Protein AF-A0A1X7N9J2-F1 (afdb_monomer_lite)

Organism: NCBI:txid523843

Secondary structure (DSSP, 8-state):
------------EEETTEEE---HHHHHHHHHHHHHHHHTSTT--TT-S--------

Structure (mmCIF, N/CA/C/O backbone):
data_AF-A0A1X7N9J2-F1
#
_entry.id   AF-A0A1X7N9J2-F1
#
loop_
_atom_site.group_PDB
_atom_site.id
_atom_site.type_symbol
_atom_site.label_atom_id
_atom_site.label_alt_id
_atom_site.label_comp_id
_atom_site.label_asym_id
_atom_site.label_entity_id
_atom_site.label_seq_id
_atom_site.pdbx_PDB_ins_code
_atom_site.Cartn_x
_atom_site.Cartn_y
_atom_site.Cartn_z
_atom_site.occupancy
_atom_site.B_iso_or_equiv
_atom_site.auth_seq_id
_atom_site.auth_comp_id
_atom_site.auth_asym_id
_atom_si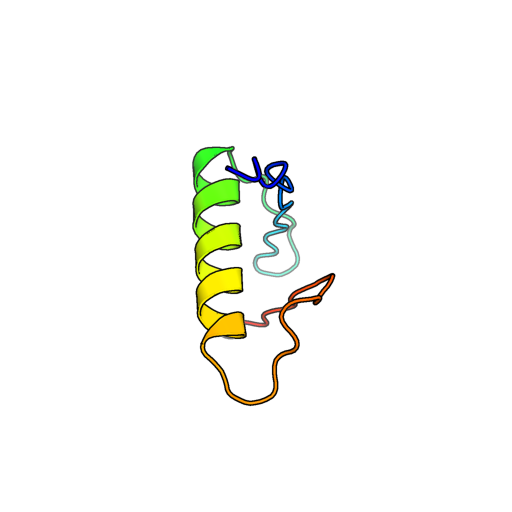te.auth_atom_id
_atom_site.pdbx_PDB_model_num
ATOM 1 N N . MET A 1 1 ? 23.726 12.819 -10.072 1.00 38.62 1 MET A N 1
ATOM 2 C CA . MET A 1 1 ? 22.692 12.452 -9.079 1.00 38.62 1 MET A CA 1
ATOM 3 C C . MET A 1 1 ? 21.324 12.610 -9.730 1.00 38.62 1 MET A C 1
ATOM 5 O O . MET A 1 1 ? 20.849 13.73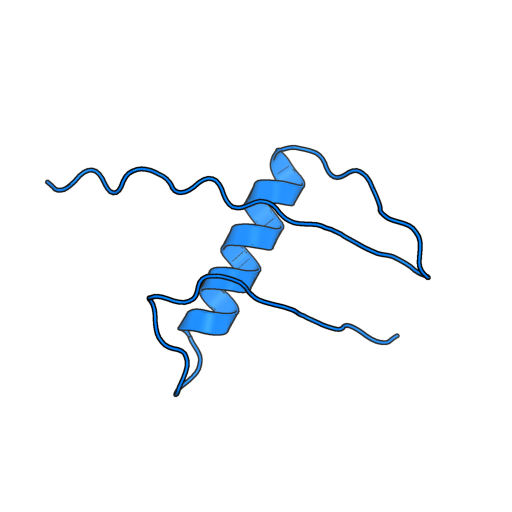1 -9.862 1.00 38.62 1 MET A O 1
ATOM 9 N N . HIS A 1 2 ? 20.716 11.526 -10.218 1.00 38.38 2 HIS A N 1
ATOM 10 C CA . HIS A 1 2 ? 19.350 11.591 -10.740 1.00 38.38 2 HIS A CA 1
ATOM 11 C C . HIS A 1 2 ? 18.391 11.813 -9.567 1.00 38.38 2 HIS A C 1
ATOM 13 O O . HIS A 1 2 ? 18.161 10.907 -8.769 1.00 38.38 2 HIS A O 1
ATOM 19 N N . LYS A 1 3 ? 17.841 13.026 -9.443 1.00 44.22 3 LYS A N 1
ATOM 20 C CA . LYS A 1 3 ? 16.628 13.249 -8.652 1.00 44.22 3 LYS A CA 1
ATOM 21 C C . LYS A 1 3 ? 15.522 12.426 -9.317 1.00 44.22 3 LYS A C 1
ATOM 23 O O . LYS A 1 3 ? 14.938 12.881 -10.296 1.00 44.22 3 LYS A O 1
ATOM 28 N N . LYS A 1 4 ? 15.262 11.208 -8.826 1.00 50.09 4 LYS A N 1
ATOM 29 C CA . LYS A 1 4 ? 13.995 10.514 -9.096 1.00 50.09 4 LYS A CA 1
ATOM 30 C C . LYS A 1 4 ? 12.902 11.489 -8.663 1.00 50.09 4 LYS A C 1
ATOM 32 O O . LYS A 1 4 ? 12.821 11.820 -7.480 1.00 50.09 4 LYS A O 1
ATOM 37 N N . GLY A 1 5 ? 12.125 12.004 -9.616 1.00 46.25 5 GLY A N 1
ATOM 38 C CA . GLY A 1 5 ? 10.897 12.719 -9.294 1.00 46.25 5 GLY A CA 1
ATOM 39 C C . GLY A 1 5 ? 10.091 11.812 -8.376 1.00 46.25 5 GLY A C 1
ATOM 40 O O . GLY A 1 5 ? 9.859 10.652 -8.707 1.00 46.25 5 GLY A O 1
ATOM 41 N N . SER A 1 6 ? 9.780 12.282 -7.172 1.00 55.84 6 SER A N 1
ATOM 42 C CA . SER A 1 6 ? 9.002 11.507 -6.215 1.00 55.84 6 SER A CA 1
ATOM 43 C C . SER A 1 6 ? 7.617 11.281 -6.812 1.00 55.84 6 SER A C 1
ATOM 45 O O . SER A 1 6 ? 6.779 12.183 -6.781 1.00 55.84 6 SER A O 1
ATOM 47 N N . VAL A 1 7 ? 7.386 10.105 -7.393 1.00 63.41 7 VAL A N 1
ATOM 48 C CA . VAL A 1 7 ? 6.052 9.690 -7.821 1.00 63.41 7 VAL A CA 1
ATOM 49 C C . VAL A 1 7 ? 5.191 9.665 -6.561 1.00 63.41 7 VAL A C 1
ATOM 51 O O . VAL A 1 7 ? 5.474 8.925 -5.616 1.00 63.41 7 VAL A O 1
ATOM 54 N N . LYS A 1 8 ? 4.192 10.550 -6.495 1.00 77.44 8 LYS A N 1
ATOM 55 C CA . LYS A 1 8 ? 3.259 10.605 -5.368 1.00 77.44 8 LYS A CA 1
ATOM 56 C C . LYS A 1 8 ? 2.265 9.459 -5.548 1.00 77.44 8 LYS A C 1
ATOM 58 O O . LYS A 1 8 ? 1.337 9.572 -6.340 1.00 77.44 8 LYS A O 1
ATOM 63 N N . MET A 1 9 ? 2.503 8.352 -4.849 1.00 89.69 9 MET A N 1
ATOM 64 C CA . MET A 1 9 ? 1.574 7.222 -4.796 1.00 89.69 9 MET A CA 1
ATOM 65 C C . MET A 1 9 ? 0.265 7.666 -4.135 1.00 89.69 9 MET A C 1
ATOM 67 O O . MET A 1 9 ? 0.289 8.437 -3.171 1.00 89.69 9 MET A O 1
ATOM 71 N N . LYS A 1 10 ? -0.861 7.185 -4.662 1.00 93.81 10 LYS A N 1
ATOM 72 C CA . LYS A 1 10 ? -2.194 7.393 -4.096 1.00 93.81 10 LYS A CA 1
ATOM 73 C C . LYS A 1 10 ? -2.732 6.040 -3.656 1.00 93.81 10 LYS A C 1
ATOM 75 O O . LYS A 1 10 ? -2.883 5.145 -4.476 1.00 93.81 10 LYS A O 1
ATOM 80 N N . VAL A 1 11 ? -3.009 5.918 -2.370 1.00 95.50 11 VAL A N 1
ATOM 81 C CA . VAL A 1 11 ? -3.582 4.735 -1.739 1.00 95.50 11 VAL A CA 1
ATOM 82 C C . VAL A 1 11 ? -5.071 4.975 -1.520 1.00 95.50 11 VAL A C 1
ATOM 84 O O . VAL A 1 11 ? -5.482 6.061 -1.098 1.00 95.50 11 VAL A O 1
ATOM 87 N N . GLN A 1 12 ? -5.865 3.955 -1.827 1.00 96.12 12 GLN A N 1
ATOM 88 C CA . GLN A 1 12 ? -7.272 3.853 -1.460 1.00 96.12 12 GLN A CA 1
ATOM 89 C C . GLN A 1 12 ? -7.403 2.719 -0.449 1.00 96.12 12 GLN A C 1
ATOM 91 O O . GLN A 1 12 ? -6.835 1.648 -0.651 1.00 96.12 12 GLN A O 1
ATOM 96 N N . LEU A 1 13 ? -8.111 2.971 0.649 1.00 95.75 13 LEU A N 1
ATOM 97 C CA . LEU A 1 13 ? -8.363 1.976 1.681 1.00 95.75 13 LEU A CA 1
ATOM 98 C C . LEU A 1 13 ? -9.864 1.726 1.729 1.00 95.75 13 LEU A C 1
ATOM 100 O O . LEU A 1 13 ? -10.614 2.616 2.109 1.00 95.75 13 LEU A O 1
ATOM 104 N N . ASN A 1 14 ? -10.284 0.518 1.365 1.00 95.94 14 ASN A N 1
ATOM 105 C CA . ASN A 1 14 ? -11.665 0.087 1.532 1.00 95.94 14 ASN A CA 1
ATOM 106 C C . ASN A 1 14 ? -11.753 -0.873 2.720 1.00 95.94 14 ASN A C 1
ATOM 108 O O . ASN A 1 14 ? -11.023 -1.864 2.760 1.00 95.94 14 ASN A O 1
ATOM 112 N N . VAL A 1 15 ? -12.640 -0.587 3.671 1.00 95.25 15 VAL A N 1
ATOM 113 C CA . VAL A 1 15 ? -12.933 -1.453 4.821 1.00 95.25 15 VAL A CA 1
ATOM 114 C C . VAL A 1 15 ? -14.417 -1.776 4.779 1.00 95.25 15 VAL A C 1
ATOM 116 O O . VAL A 1 15 ? -15.235 -0.866 4.761 1.00 95.25 15 VAL A O 1
ATOM 119 N N . ASP A 1 16 ? -14.760 -3.062 4.690 1.00 95.69 16 ASP A N 1
ATOM 120 C CA . ASP A 1 16 ? -16.150 -3.539 4.622 1.00 95.69 16 ASP A CA 1
ATOM 121 C C . ASP A 1 16 ? -17.000 -2.860 3.523 1.00 95.69 16 ASP A C 1
ATOM 123 O O . ASP A 1 16 ? -18.207 -2.683 3.650 1.00 95.69 16 ASP A O 1
ATOM 127 N N . GLY A 1 17 ? -16.356 -2.498 2.406 1.00 94.56 17 GLY A N 1
ATOM 128 C CA . GLY A 1 17 ? -16.989 -1.824 1.268 1.00 94.56 17 GLY A CA 1
ATOM 129 C C . GLY A 1 17 ? -17.041 -0.296 1.372 1.00 94.56 17 GLY A C 1
ATOM 130 O O . GLY A 1 17 ? -17.451 0.355 0.412 1.00 94.56 17 GLY A O 1
ATOM 131 N N . GLU A 1 18 ? -16.585 0.288 2.480 1.00 96.62 18 GLU A N 1
ATOM 132 C CA . GLU A 1 18 ? -16.512 1.736 2.669 1.00 96.62 18 GLU A CA 1
ATOM 133 C C . GLU A 1 18 ? -15.118 2.275 2.334 1.00 96.62 18 GLU A C 1
ATOM 135 O O . GLU A 1 18 ? -14.110 1.802 2.862 1.00 96.62 18 GLU A O 1
ATOM 140 N N . ASN A 1 19 ? -15.057 3.298 1.476 1.00 96.00 19 ASN A N 1
ATOM 141 C CA . ASN A 1 19 ? -13.810 3.990 1.160 1.00 96.00 19 ASN A CA 1
ATOM 142 C C . ASN A 1 19 ? -13.438 4.944 2.302 1.00 96.00 19 ASN A C 1
ATOM 144 O O . ASN A 1 19 ? -14.094 5.965 2.515 1.00 96.00 19 ASN A O 1
ATOM 148 N N . ILE A 1 20 ? -12.363 4.616 3.008 1.00 97.31 20 ILE A N 1
ATOM 149 C CA . ILE A 1 20 ? -11.877 5.356 4.164 1.00 97.31 20 ILE A CA 1
ATOM 150 C C . ILE A 1 20 ? -10.932 6.461 3.700 1.00 97.31 20 ILE A C 1
ATOM 152 O O . ILE A 1 20 ? -9.913 6.211 3.047 1.00 97.31 20 ILE A O 1
ATOM 156 N N . GLU A 1 21 ? -11.237 7.702 4.079 1.00 96.38 21 GLU A N 1
ATOM 157 C CA . GLU A 1 21 ? -10.308 8.808 3.881 1.00 96.38 21 GLU A CA 1
ATOM 158 C C . GLU A 1 21 ? -9.078 8.614 4.774 1.00 96.38 21 GLU A C 1
ATOM 160 O O . GLU A 1 21 ? -9.165 8.540 6.000 1.00 96.38 21 GLU A O 1
ATOM 165 N N . ILE A 1 22 ? -7.908 8.531 4.146 1.00 95.50 22 ILE A N 1
ATOM 166 C CA . ILE A 1 22 ? -6.635 8.354 4.838 1.00 95.50 22 ILE A CA 1
ATOM 167 C C . ILE A 1 22 ? -5.765 9.598 4.686 1.00 95.50 22 ILE A C 1
ATOM 169 O O . ILE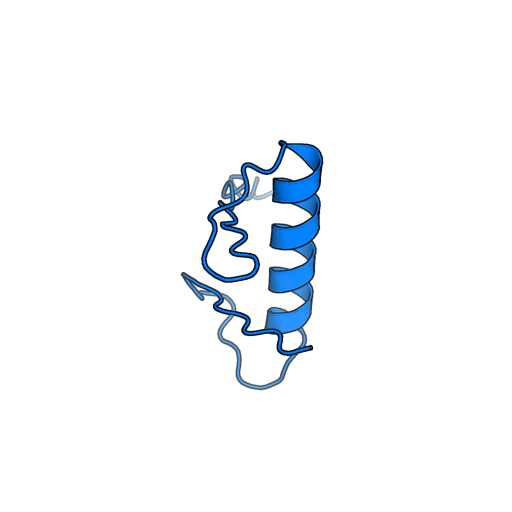 A 1 22 ? -5.624 10.167 3.602 1.00 95.50 22 ILE A O 1
ATOM 173 N N . ASN A 1 23 ? -5.147 10.003 5.794 1.00 96.00 23 ASN A N 1
ATOM 174 C CA . ASN A 1 23 ? -4.302 11.191 5.841 1.00 96.00 23 ASN A CA 1
ATOM 175 C C . ASN A 1 23 ? -2.950 10.991 5.125 1.00 96.00 23 ASN A C 1
ATOM 177 O O . ASN A 1 23 ? -2.541 9.877 4.789 1.00 96.00 23 ASN A O 1
ATOM 181 N N . ASP A 1 24 ? -2.211 12.090 4.955 1.00 95.38 24 ASP A N 1
ATOM 182 C CA . ASP A 1 24 ? -0.909 12.120 4.277 1.00 95.38 24 ASP A CA 1
ATOM 183 C C . ASP A 1 24 ? 0.143 11.176 4.875 1.00 95.38 24 ASP A C 1
ATOM 185 O O . ASP A 1 24 ? 1.014 10.678 4.153 1.00 95.38 24 ASP A O 1
ATOM 189 N N . PHE A 1 25 ? 0.107 10.950 6.190 1.00 95.75 25 PHE A N 1
ATOM 190 C CA . PHE A 1 25 ? 1.018 10.013 6.840 1.00 95.75 25 PHE A CA 1
ATOM 191 C C . PHE A 1 25 ? 0.692 8.576 6.419 1.00 95.75 25 PHE A C 1
ATOM 193 O O . PHE A 1 25 ? 1.579 7.866 5.942 1.00 95.75 25 PHE A O 1
ATOM 200 N N . VAL A 1 26 ? -0.579 8.177 6.513 1.00 96.12 26 VAL A N 1
ATOM 201 C CA . VAL A 1 26 ? -1.040 6.824 6.168 1.00 96.12 26 VAL A CA 1
ATOM 202 C C . VAL A 1 26 ? -0.877 6.544 4.670 1.00 96.12 26 VAL A C 1
ATOM 204 O O . VAL A 1 26 ? -0.379 5.480 4.312 1.00 96.12 26 VAL A O 1
ATOM 207 N N . GLN A 1 27 ? -1.176 7.517 3.800 1.00 95.94 27 GLN A N 1
ATOM 208 C CA . GLN A 1 27 ? -0.906 7.463 2.353 1.00 95.94 27 GLN A CA 1
ATOM 209 C C . GLN A 1 27 ? 0.551 7.075 2.058 1.00 95.94 27 GLN A C 1
ATOM 211 O O . GLN A 1 27 ? 0.831 6.131 1.317 1.00 95.94 27 GLN A O 1
ATOM 216 N N . LYS A 1 28 ? 1.501 7.797 2.670 1.00 95.12 28 LYS A N 1
ATOM 217 C CA . LYS A 1 28 ? 2.938 7.559 2.476 1.00 95.12 28 LYS A CA 1
ATOM 218 C C . LYS A 1 28 ? 3.378 6.227 3.066 1.00 95.12 28 LYS A C 1
ATOM 220 O O . LYS A 1 28 ? 4.203 5.556 2.453 1.00 95.12 28 LYS A O 1
ATOM 225 N N . PHE A 1 29 ? 2.881 5.880 4.251 1.00 96.06 29 PHE A N 1
ATOM 226 C CA . PHE A 1 29 ? 3.257 4.651 4.937 1.00 96.06 29 PHE A CA 1
ATOM 227 C C . PHE A 1 29 ? 2.790 3.417 4.161 1.00 96.06 29 PHE A C 1
ATOM 229 O O . PHE A 1 29 ? 3.621 2.592 3.791 1.00 96.06 29 PHE A O 1
ATOM 236 N N . LEU A 1 30 ? 1.494 3.317 3.853 1.00 95.56 30 LEU A N 1
ATOM 237 C CA . LEU A 1 30 ? 0.940 2.168 3.135 1.00 95.56 30 LEU A CA 1
ATOM 238 C C . LEU A 1 30 ? 1.506 2.059 1.720 1.00 95.56 30 LEU A C 1
ATOM 240 O O . LEU A 1 30 ? 1.927 0.976 1.331 1.00 95.56 30 LEU A O 1
ATOM 244 N N . GLY A 1 31 ? 1.596 3.171 0.982 1.00 95.19 31 GLY A N 1
ATOM 245 C CA . GLY A 1 31 ? 2.104 3.155 -0.391 1.00 95.19 31 GLY A CA 1
ATOM 246 C C . GLY A 1 31 ? 3.552 2.671 -0.470 1.00 95.19 31 GLY A C 1
ATOM 247 O O . GLY A 1 31 ? 3.876 1.805 -1.278 1.00 95.19 31 GLY A O 1
ATOM 248 N N . LYS A 1 32 ? 4.424 3.168 0.420 1.00 95.56 32 LYS A N 1
ATOM 249 C CA . LYS A 1 32 ? 5.826 2.727 0.471 1.00 95.56 32 LYS A CA 1
ATOM 250 C C . LYS A 1 32 ? 5.968 1.279 0.920 1.00 95.56 32 LYS A C 1
ATOM 252 O O . LYS A 1 32 ? 6.786 0.564 0.353 1.00 95.56 32 LYS A O 1
ATOM 257 N N . THR A 1 33 ? 5.204 0.863 1.927 1.00 95.75 33 TH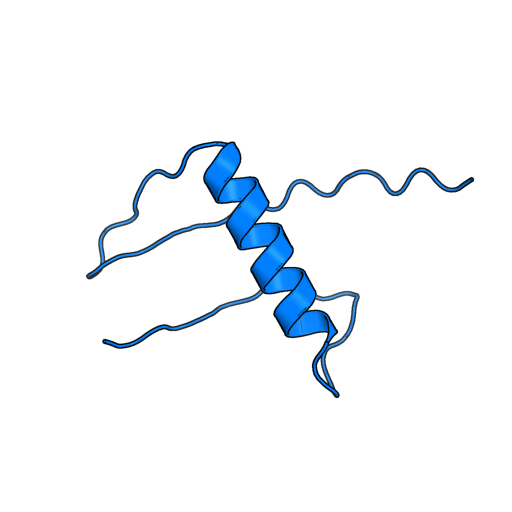R A N 1
ATOM 258 C CA . THR A 1 33 ? 5.258 -0.512 2.433 1.00 95.75 33 THR A CA 1
ATOM 259 C C . THR A 1 33 ? 4.769 -1.493 1.372 1.00 95.75 33 THR A C 1
ATOM 261 O O . THR A 1 33 ? 5.477 -2.447 1.083 1.00 95.75 33 THR A O 1
ATOM 264 N N . ALA A 1 34 ? 3.633 -1.222 0.722 1.00 95.81 34 ALA A N 1
ATOM 265 C CA . ALA A 1 34 ? 3.100 -2.057 -0.354 1.00 95.81 34 ALA A CA 1
ATOM 266 C C . ALA A 1 34 ? 4.080 -2.175 -1.533 1.00 95.81 34 ALA A C 1
ATOM 268 O O . ALA A 1 34 ? 4.351 -3.284 -1.989 1.00 95.81 34 ALA A O 1
ATOM 269 N N . ALA A 1 35 ? 4.666 -1.054 -1.971 1.00 95.38 35 ALA A N 1
ATOM 270 C CA . ALA A 1 35 ? 5.689 -1.036 -3.014 1.00 95.38 35 ALA A CA 1
ATOM 271 C C . ALA A 1 35 ? 6.916 -1.878 -2.636 1.00 95.38 35 ALA A C 1
ATOM 273 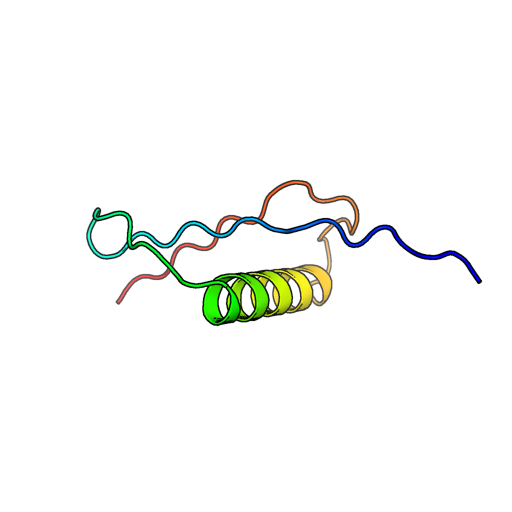O O . ALA A 1 35 ? 7.323 -2.747 -3.400 1.00 95.38 35 ALA A O 1
ATOM 274 N N . ALA A 1 36 ? 7.472 -1.667 -1.438 1.00 95.44 36 ALA A N 1
ATOM 275 C CA . ALA A 1 36 ? 8.632 -2.417 -0.964 1.00 95.44 36 ALA A CA 1
ATOM 276 C C . ALA A 1 36 ? 8.332 -3.918 -0.832 1.00 95.44 36 ALA A C 1
ATOM 278 O O . ALA A 1 36 ? 9.159 -4.746 -1.210 1.00 95.44 36 ALA A O 1
ATOM 279 N N . SER A 1 37 ? 7.145 -4.274 -0.333 1.00 95.75 37 SER A N 1
ATOM 280 C CA . SER A 1 37 ? 6.689 -5.660 -0.268 1.00 95.75 37 SER A CA 1
ATOM 281 C C . SER A 1 37 ? 6.613 -6.285 -1.660 1.00 95.75 37 SER A C 1
ATOM 283 O O . SER A 1 37 ? 7.210 -7.337 -1.860 1.00 95.75 37 SER A O 1
ATOM 285 N N . ALA A 1 38 ? 5.957 -5.638 -2.627 1.00 95.88 38 ALA A N 1
ATOM 286 C CA . ALA A 1 38 ? 5.825 -6.158 -3.988 1.00 95.88 38 ALA A CA 1
ATOM 287 C C . ALA A 1 38 ? 7.184 -6.286 -4.699 1.00 95.88 38 ALA A C 1
ATOM 289 O O . ALA A 1 38 ? 7.493 -7.343 -5.239 1.00 95.88 38 ALA A O 1
ATOM 290 N N . GLU A 1 39 ? 8.029 -5.254 -4.643 1.00 94.56 39 GLU A N 1
ATOM 291 C CA . GLU A 1 39 ? 9.346 -5.242 -5.301 1.00 94.56 39 GLU A CA 1
ATOM 292 C C . GLU A 1 39 ? 10.342 -6.240 -4.692 1.00 94.56 39 GLU A C 1
ATOM 294 O O . GLU A 1 39 ? 11.310 -6.621 -5.345 1.00 94.56 39 GLU A O 1
ATOM 299 N N . SER A 1 40 ? 10.112 -6.693 -3.455 1.00 96.00 40 SER A N 1
ATOM 300 C CA . SER A 1 40 ? 10.924 -7.749 -2.839 1.00 96.00 40 SER A CA 1
ATOM 301 C C . SER A 1 40 ? 10.614 -9.160 -3.360 1.00 96.00 40 SER A C 1
ATOM 303 O O . SER A 1 40 ? 11.379 -10.088 -3.092 1.00 96.00 40 SER A O 1
ATOM 305 N N . LEU A 1 41 ? 9.511 -9.343 -4.096 1.00 96.50 41 LEU A N 1
ATOM 306 C CA . LEU A 1 41 ? 9.075 -10.646 -4.597 1.00 96.50 41 LEU A CA 1
ATOM 307 C C . LEU A 1 41 ? 9.655 -10.943 -5.983 1.00 96.50 41 LEU A C 1
ATOM 309 O O . LEU A 1 41 ? 9.693 -10.095 -6.875 1.00 96.50 41 LEU A O 1
ATOM 313 N N . HIS A 1 42 ? 10.053 -12.198 -6.196 1.00 93.81 42 HIS A N 1
ATOM 314 C CA . HIS A 1 42 ? 10.503 -12.654 -7.507 1.00 93.81 42 HIS A CA 1
ATOM 315 C C . HIS A 1 42 ? 9.342 -12.637 -8.514 1.00 93.81 42 HIS A C 1
ATOM 317 O O . HIS A 1 42 ? 8.289 -13.222 -8.261 1.00 93.81 42 HIS A O 1
ATOM 323 N N . GLY A 1 43 ? 9.553 -11.997 -9.668 1.00 93.19 43 GLY A N 1
ATOM 324 C CA . GLY A 1 43 ? 8.571 -11.918 -10.755 1.00 93.19 43 GLY A CA 1
ATOM 325 C C . GLY A 1 43 ? 7.758 -10.621 -10.816 1.00 93.19 43 GLY A C 1
ATOM 326 O O . GLY A 1 43 ? 6.965 -10.466 -11.741 1.00 93.19 43 GLY A O 1
ATOM 327 N N . VAL A 1 44 ? 7.962 -9.678 -9.889 1.00 94.56 44 VAL A N 1
ATOM 328 C CA . VAL A 1 44 ? 7.362 -8.337 -9.974 1.00 94.56 44 VAL A CA 1
ATOM 329 C C . VAL A 1 44 ? 8.272 -7.410 -10.783 1.00 94.56 44 VAL A C 1
ATOM 331 O O . VAL A 1 44 ? 9.432 -7.201 -10.436 1.00 94.56 44 VAL A O 1
ATOM 334 N N . ASP A 1 45 ? 7.742 -6.845 -11.870 1.00 93.88 45 ASP A N 1
ATOM 335 C CA . ASP A 1 45 ? 8.436 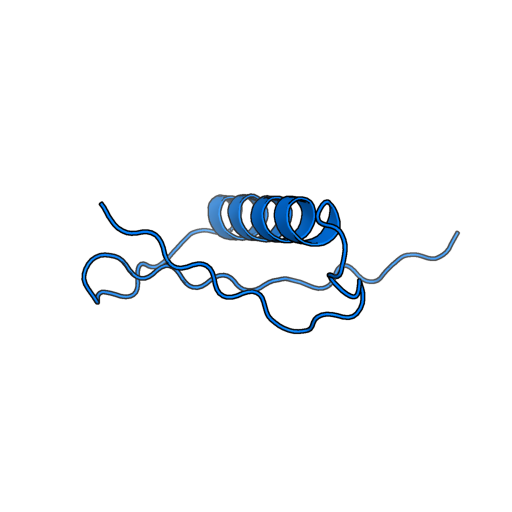-5.842 -12.685 1.00 93.88 45 ASP A CA 1
ATOM 336 C C . ASP A 1 45 ? 8.482 -4.491 -11.937 1.00 93.88 45 ASP A C 1
ATOM 338 O O . ASP A 1 45 ? 7.416 -3.959 -11.620 1.00 93.88 45 ASP A O 1
ATOM 342 N N . PRO A 1 46 ? 9.665 -3.886 -11.693 1.00 87.38 46 PRO A N 1
ATOM 343 C CA . PRO A 1 46 ? 9.805 -2.586 -11.018 1.00 87.38 46 PRO A CA 1
ATOM 344 C C . PRO A 1 46 ? 9.119 -1.398 -11.716 1.00 87.38 46 PRO A C 1
ATOM 346 O O . PRO A 1 46 ? 9.102 -0.292 -11.179 1.00 87.38 46 PRO A O 1
ATOM 349 N N . THR A 1 47 ? 8.601 -1.586 -12.930 1.00 93.25 47 THR A N 1
ATOM 350 C CA . THR A 1 47 ? 7.850 -0.583 -13.700 1.00 93.25 47 THR A CA 1
ATOM 351 C C . THR A 1 47 ? 6.331 -0.697 -13.531 1.00 93.25 47 THR A C 1
ATOM 353 O O . THR A 1 47 ? 5.570 -0.090 -14.294 1.00 93.25 47 THR A O 1
ATOM 356 N N . TRP A 1 48 ? 5.879 -1.454 -12.525 1.00 94.75 48 TRP A N 1
ATOM 357 C CA . TRP A 1 48 ? 4.474 -1.593 -12.153 1.00 94.75 48 TRP A CA 1
ATOM 358 C C . TRP A 1 48 ? 3.774 -0.228 -12.006 1.00 94.75 48 TRP A C 1
ATOM 360 O O . TRP A 1 48 ? 4.358 0.775 -11.590 1.00 94.75 48 TRP A O 1
ATOM 370 N N . LYS A 1 49 ? 2.491 -0.185 -12.383 1.00 93.94 49 LYS A N 1
ATOM 371 C CA . LYS A 1 49 ? 1.664 1.038 -12.352 1.00 93.94 49 LYS A CA 1
ATOM 372 C C . LYS A 1 49 ? 0.659 1.049 -11.205 1.00 93.94 49 LYS A C 1
ATOM 374 O O . LYS A 1 49 ? 0.272 2.120 -10.749 1.00 93.94 49 LYS A O 1
ATOM 379 N N . GLU A 1 50 ? 0.253 -0.132 -10.755 1.00 95.00 50 GLU A N 1
ATOM 380 C CA . GLU A 1 50 ? -0.762 -0.342 -9.731 1.00 95.00 50 GLU A CA 1
ATOM 381 C C . GLU A 1 50 ? -0.437 -1.618 -8.949 1.00 95.00 50 GLU A C 1
ATOM 383 O O . GLU A 1 50 ? 0.076 -2.585 -9.516 1.00 95.00 50 GLU A O 1
ATOM 388 N N . ILE A 1 51 ? -0.714 -1.593 -7.648 1.00 94.69 51 ILE A N 1
ATOM 389 C CA . ILE A 1 51 ? -0.635 -2.741 -6.747 1.00 94.69 51 ILE A CA 1
ATOM 390 C C . ILE A 1 51 ? -2.013 -2.866 -6.101 1.00 94.69 51 ILE A C 1
ATOM 392 O O . ILE A 1 51 ? -2.456 -1.925 -5.443 1.00 94.69 51 ILE A O 1
ATOM 396 N N . ASP A 1 52 ? -2.658 -4.019 -6.266 1.00 95.56 52 ASP A N 1
ATOM 397 C CA . ASP A 1 52 ? -3.923 -4.347 -5.606 1.00 95.56 52 ASP A CA 1
ATOM 398 C C . ASP A 1 52 ? -3.678 -5.428 -4.541 1.00 95.56 52 ASP A C 1
ATOM 400 O O . ASP A 1 52 ? -3.112 -6.486 -4.827 1.00 95.56 52 ASP A O 1
ATOM 404 N N . ILE A 1 53 ? -4.054 -5.141 -3.293 1.00 94.00 53 ILE A N 1
ATOM 405 C CA . ILE A 1 53 ? -3.845 -6.020 -2.136 1.00 94.00 53 ILE A CA 1
ATOM 406 C C . ILE A 1 53 ? -5.196 -6.265 -1.478 1.00 94.00 53 ILE A C 1
ATOM 408 O O . ILE A 1 53 ? -5.806 -5.358 -0.916 1.00 94.00 53 ILE A O 1
ATOM 412 N N . HIS A 1 54 ? -5.628 -7.523 -1.488 1.00 93.44 54 HIS A N 1
ATOM 413 C CA . HIS A 1 54 ? -6.881 -7.952 -0.876 1.00 93.44 54 HIS A CA 1
ATOM 414 C C . HIS A 1 54 ? -6.579 -8.611 0.467 1.00 93.44 54 HIS A C 1
ATOM 416 O O . HIS A 1 54 ? -5.926 -9.653 0.520 1.00 93.44 54 HIS A O 1
ATOM 422 N N . ILE A 1 55 ? -7.067 -8.019 1.555 1.00 91.06 55 ILE A N 1
ATOM 423 C CA . ILE A 1 55 ? -6.939 -8.569 2.908 1.00 91.06 55 ILE A CA 1
ATOM 424 C C . ILE A 1 55 ? -8.313 -9.082 3.338 1.00 91.06 55 ILE A C 1
ATOM 426 O O . ILE A 1 55 ? -9.295 -8.346 3.287 1.00 91.06 55 ILE A O 1
ATOM 430 N N . LYS A 1 56 ? -8.386 -10.345 3.765 1.00 92.38 56 LYS A N 1
ATOM 431 C CA . LYS A 1 56 ? -9.576 -10.927 4.398 1.00 92.38 56 LYS A CA 1
ATOM 432 C C . LYS A 1 56 ? -9.296 -11.133 5.880 1.00 92.38 56 LYS A C 1
ATOM 434 O O . LYS A 1 56 ? -8.172 -11.473 6.245 1.00 92.38 56 LYS A O 1
ATOM 439 N N . LYS A 1 57 ? -10.313 -10.896 6.700 1.00 74.19 57 LYS A N 1
ATOM 440 C CA . LYS A 1 57 ? -10.279 -11.157 8.137 1.00 74.19 57 LYS A CA 1
ATOM 441 C C . LYS A 1 57 ? -10.605 -12.615 8.430 1.00 74.19 57 LYS A C 1
ATOM 443 O O . LYS A 1 57 ? -11.502 -13.151 7.742 1.00 74.19 57 LYS A O 1
#

pLDDT: mean 88.44, std 15.86, range [38.38, 97.31]

Foldseek 3Di:
DDPPPPPQQADWDADPNDTDDDDPVVSVVVRVVQLVVQVVDPPRDNPDDDDDDDDDD

Radius of gyration: 13.11 Å; chains: 1; bounding box: 40×26×22 Å

Sequence (57 aa):
MHKKGSVKMKVQLNVDGENIEINDFVQKFLGKTAAASAESLHGVDPTWKEIDIHIKK